Protein AF-A0A9D9AJU8-F1 (afdb_monomer_lite)

Foldseek 3Di:
DDDDDDDDDDDDDDDDDDDDDDDDDDDPDDDDDDPDDPDDDPDDPVPDDDPPDPDDPPAQDAVAAAWQDWDDDPQWKIKTAGAAQPPDDQVQKDKDWDADDDLEIEIEIHGPDDRPHPHPPVRHDIHIDTCVNSVRDRNRHYDYRHHHDPVSPPPDPVVVVVVVVVD

Secondary structure (DSSP, 8-state):
--PPPPPPP-----PPP-----------S----PPPPPPPP---GGG---TT---PPPPP-TTSPPEEEEEEETTTEEEEEE---SS--GGGEEEEEEEEETTEEEEEEEESS--------TT-EEEEEEHHHHTPPTT-EEEE-SPBPGGGT---TTHHHHHHTT-

pLDDT: mean 75.29, std 18.97, range [37.19, 96.81]

Radius of gyration: 29.48 Å; chains: 1; bounding box: 71×71×49 Å

Structure (mmCIF, N/CA/C/O backbone):
data_AF-A0A9D9AJU8-F1
#
_entry.id   AF-A0A9D9AJU8-F1
#
loop_
_atom_site.group_PDB
_atom_site.id
_atom_site.type_symbol
_atom_site.label_atom_id
_atom_site.label_alt_id
_atom_site.label_comp_id
_atom_site.label_asym_id
_atom_site.label_entity_id
_atom_site.label_seq_id
_atom_site.pdbx_PDB_ins_code
_atom_site.Cartn_x
_atom_site.Cartn_y
_atom_site.Cartn_z
_atom_site.occupancy
_atom_site.B_iso_or_equiv
_atom_site.auth_seq_id
_atom_site.auth_comp_id
_atom_site.auth_asym_id
_atom_site.auth_atom_id
_atom_site.pdbx_PDB_model_num
ATOM 1 N N . MET A 1 1 ? 42.778 -50.300 20.578 1.00 42.72 1 MET A N 1
ATOM 2 C CA . MET A 1 1 ? 41.540 -51.084 20.393 1.00 42.72 1 MET A CA 1
ATOM 3 C C . MET A 1 1 ? 41.176 -51.081 18.917 1.00 42.72 1 MET A C 1
ATOM 5 O O . MET A 1 1 ? 40.887 -50.024 18.380 1.00 42.72 1 MET A O 1
ATOM 9 N N . THR A 1 2 ? 41.267 -52.228 18.251 1.00 41.34 2 THR A N 1
ATOM 10 C CA . THR A 1 2 ? 40.978 -52.407 16.822 1.00 41.34 2 THR A CA 1
ATOM 11 C C . THR A 1 2 ? 39.732 -53.281 16.682 1.00 41.34 2 THR A C 1
ATOM 13 O O . THR A 1 2 ? 39.752 -54.451 17.059 1.00 41.34 2 THR A O 1
ATOM 16 N N . TRP A 1 3 ? 38.634 -52.722 16.171 1.00 40.91 3 TRP A N 1
ATOM 17 C CA . TRP A 1 3 ? 37.425 -53.484 15.847 1.00 40.91 3 TRP A CA 1
ATOM 18 C C . TRP A 1 3 ? 37.406 -53.832 14.361 1.00 40.91 3 TRP A C 1
ATOM 20 O O . TRP A 1 3 ? 37.460 -52.962 13.496 1.00 40.91 3 TRP A O 1
ATOM 30 N N . ARG A 1 4 ? 37.364 -55.138 14.085 1.00 39.81 4 ARG A N 1
ATOM 31 C CA . ARG A 1 4 ? 37.110 -55.714 12.765 1.00 39.81 4 ARG A CA 1
ATOM 32 C C . ARG A 1 4 ? 35.600 -55.778 12.559 1.00 39.81 4 ARG A C 1
ATOM 34 O O . ARG A 1 4 ? 34.912 -56.411 13.352 1.00 39.81 4 ARG A O 1
ATOM 41 N N . VAL A 1 5 ? 35.112 -55.162 11.488 1.00 51.50 5 VAL A N 1
ATOM 42 C CA . VAL A 1 5 ? 33.728 -55.294 11.022 1.00 51.50 5 VAL A CA 1
ATOM 43 C C . VAL A 1 5 ? 33.729 -56.288 9.859 1.00 51.50 5 VAL A C 1
ATOM 45 O O . VAL A 1 5 ? 34.459 -56.106 8.886 1.00 51.50 5 VAL A O 1
ATOM 48 N N . LEU A 1 6 ? 32.974 -57.377 10.003 1.00 47.22 6 LEU A N 1
ATOM 49 C CA . LEU A 1 6 ? 32.724 -58.383 8.964 1.00 47.22 6 LEU A CA 1
ATOM 50 C C . LEU A 1 6 ? 31.587 -57.908 8.037 1.00 47.22 6 LEU A C 1
ATOM 52 O O . LEU A 1 6 ? 30.624 -57.326 8.538 1.00 47.22 6 LEU A O 1
ATOM 56 N N . PRO A 1 7 ? 31.652 -58.168 6.717 1.00 45.62 7 PRO A N 1
ATOM 57 C CA . PRO A 1 7 ? 30.596 -57.799 5.782 1.00 45.62 7 PRO A CA 1
ATOM 58 C C . PRO A 1 7 ? 29.505 -58.879 5.735 1.00 45.62 7 PRO A C 1
ATOM 60 O O . PRO A 1 7 ? 29.799 -60.063 5.573 1.00 45.62 7 PRO A O 1
ATOM 63 N N . VAL A 1 8 ? 28.239 -58.469 5.839 1.00 48.88 8 VAL A N 1
ATOM 64 C CA . VAL A 1 8 ? 27.083 -59.329 5.550 1.00 48.88 8 VAL A CA 1
ATOM 65 C C . VAL A 1 8 ? 26.622 -59.044 4.124 1.00 48.88 8 VAL A C 1
ATOM 67 O O . VAL A 1 8 ? 26.295 -57.913 3.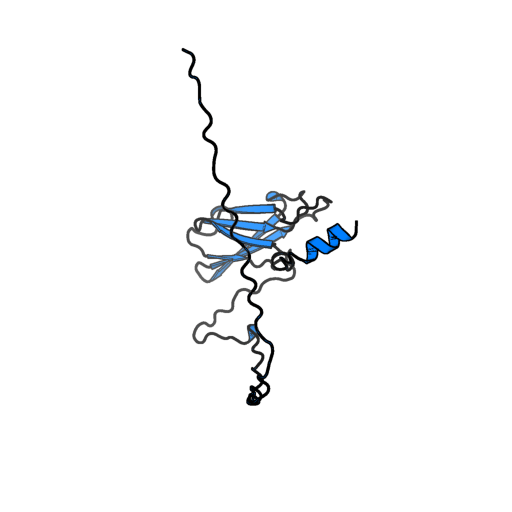776 1.00 48.88 8 VAL A O 1
ATOM 70 N N . ALA A 1 9 ? 26.653 -60.091 3.304 1.00 44.00 9 ALA A N 1
ATOM 71 C CA . ALA A 1 9 ? 26.157 -60.135 1.938 1.00 44.00 9 ALA A CA 1
ATOM 72 C C . ALA A 1 9 ? 24.719 -60.685 1.891 1.00 44.00 9 ALA A C 1
ATOM 74 O O . ALA A 1 9 ? 24.335 -61.490 2.738 1.00 44.00 9 ALA A O 1
ATOM 75 N N . GLY A 1 10 ? 23.980 -60.319 0.838 1.00 37.19 10 GLY A N 1
ATOM 76 C CA . GLY A 1 10 ? 22.654 -60.851 0.484 1.00 37.19 10 GLY A CA 1
ATOM 77 C C . GLY A 1 10 ? 21.531 -59.879 0.861 1.00 37.19 10 GLY A C 1
ATOM 78 O O . GLY A 1 10 ? 21.535 -59.333 1.951 1.00 37.19 10 GLY A O 1
ATOM 79 N N . LEU A 1 11 ? 20.540 -59.576 0.025 1.00 46.44 11 LEU A N 1
ATOM 80 C CA . LEU A 1 11 ? 19.900 -60.395 -0.999 1.00 46.44 11 LEU A CA 1
ATOM 81 C C . LEU A 1 11 ? 19.173 -59.448 -1.980 1.00 46.44 11 LEU A C 1
ATOM 83 O O . LEU A 1 11 ? 18.452 -58.552 -1.547 1.00 46.44 11 LEU A O 1
ATOM 87 N N . VAL A 1 12 ? 19.358 -59.631 -3.289 1.00 44.78 12 VAL A N 1
ATOM 88 C CA . VAL A 1 12 ? 18.641 -58.882 -4.336 1.00 44.78 12 VAL A CA 1
ATOM 89 C C . VAL A 1 12 ? 17.307 -59.582 -4.595 1.00 44.78 12 VAL A C 1
ATOM 91 O O . VAL A 1 12 ? 17.298 -60.724 -5.049 1.00 44.78 12 VAL A O 1
ATOM 94 N N . LEU A 1 13 ? 16.186 -58.916 -4.307 1.00 48.41 13 LEU A N 1
ATOM 95 C CA . LEU A 1 13 ? 14.850 -59.378 -4.692 1.00 48.41 13 LEU A CA 1
ATOM 96 C C . LEU A 1 13 ? 14.481 -58.745 -6.041 1.00 48.41 13 LEU A C 1
ATOM 98 O O . LEU A 1 13 ? 14.139 -57.567 -6.114 1.00 48.41 13 LEU A O 1
ATOM 102 N N . ALA A 1 14 ? 14.576 -59.526 -7.115 1.00 47.28 14 ALA A N 1
ATOM 103 C CA . ALA A 1 14 ? 14.031 -59.168 -8.418 1.00 47.28 14 ALA A CA 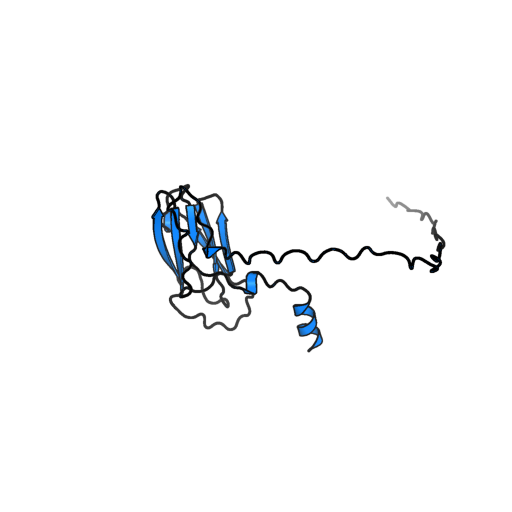1
ATOM 104 C C . ALA A 1 14 ? 12.564 -59.621 -8.477 1.00 47.28 14 ALA A C 1
ATOM 106 O O . ALA A 1 14 ? 12.289 -60.816 -8.568 1.00 47.28 14 ALA A O 1
ATOM 107 N N . CYS A 1 15 ? 11.618 -58.682 -8.412 1.00 43.78 15 CYS A N 1
ATOM 108 C CA . CYS A 1 15 ? 10.214 -58.978 -8.692 1.00 43.78 15 CYS A CA 1
ATOM 109 C C . CYS A 1 15 ? 9.976 -58.914 -10.203 1.00 43.78 15 CYS A C 1
ATOM 111 O O . CYS A 1 15 ? 10.151 -57.873 -10.835 1.00 43.78 15 CYS A O 1
ATOM 113 N N . ALA A 1 16 ? 9.608 -60.063 -10.766 1.00 54.25 16 ALA A N 1
ATOM 114 C CA . ALA A 1 16 ? 9.260 -60.239 -12.163 1.00 54.25 16 ALA A CA 1
ATOM 115 C C . ALA A 1 16 ? 8.008 -59.431 -12.542 1.00 54.25 16 ALA A C 1
ATOM 117 O O . ALA A 1 16 ? 7.022 -59.383 -11.805 1.00 54.25 16 ALA A O 1
ATOM 118 N N . ALA A 1 17 ? 8.074 -58.817 -13.722 1.00 38.44 17 ALA A N 1
ATOM 119 C CA . ALA A 1 17 ? 6.990 -58.108 -14.377 1.00 38.44 17 ALA A CA 1
ATOM 120 C C . ALA A 1 17 ? 5.762 -59.013 -14.572 1.00 38.44 17 ALA A C 1
ATOM 122 O O . ALA A 1 17 ? 5.855 -60.073 -15.186 1.00 38.44 17 ALA A O 1
ATOM 123 N N . CYS A 1 18 ? 4.600 -58.566 -14.096 1.00 45.75 18 CYS A N 1
ATOM 124 C CA . CYS A 1 18 ? 3.310 -59.088 -14.535 1.00 45.75 18 CYS A CA 1
ATOM 125 C C . CYS A 1 18 ? 2.784 -58.150 -15.623 1.00 45.75 18 CYS A C 1
ATOM 127 O O . CYS A 1 18 ? 2.218 -57.101 -15.325 1.00 45.75 18 CYS A O 1
ATOM 129 N N . SER A 1 19 ? 3.018 -58.503 -16.887 1.00 38.12 19 SER A N 1
ATOM 130 C CA . SER A 1 19 ? 2.293 -57.919 -18.013 1.00 38.12 19 SER A CA 1
ATOM 131 C C . SER A 1 19 ? 0.931 -58.606 -18.109 1.00 38.12 19 SER A C 1
ATOM 133 O O . SER A 1 19 ? 0.839 -59.726 -18.610 1.00 38.12 19 SER A O 1
ATOM 135 N N . SER A 1 20 ? -0.125 -57.961 -17.627 1.00 49.03 20 SER A N 1
ATOM 136 C CA . SER A 1 20 ? -1.487 -58.277 -18.057 1.00 49.03 20 SER A CA 1
ATOM 137 C C . SER A 1 20 ? -1.950 -57.179 -19.008 1.00 49.03 20 SER A C 1
ATOM 139 O O . SER A 1 20 ? -2.177 -56.034 -18.627 1.00 49.03 20 SER A O 1
ATOM 141 N N . THR A 1 21 ? -2.023 -57.542 -20.283 1.00 53.16 21 THR A N 1
ATOM 142 C CA . THR A 1 21 ? -2.752 -56.815 -21.320 1.00 53.16 21 THR A CA 1
ATOM 143 C C . THR A 1 21 ? -4.234 -56.760 -20.947 1.00 53.16 21 THR A C 1
ATOM 145 O O . THR A 1 21 ? -4.800 -57.809 -20.636 1.00 53.16 21 THR A O 1
ATOM 148 N N . PRO A 1 22 ? -4.897 -55.598 -20.984 1.00 49.75 22 PRO A N 1
ATOM 149 C CA . PRO A 1 22 ? -6.342 -55.560 -21.100 1.00 49.75 22 PRO A CA 1
ATOM 150 C C . PRO A 1 22 ? -6.704 -55.734 -22.577 1.00 49.75 22 PRO A C 1
ATOM 152 O O . PRO A 1 22 ? -6.316 -54.921 -23.412 1.00 49.75 22 PRO A O 1
ATOM 155 N N . ASP A 1 23 ? -7.411 -56.818 -22.879 1.00 46.09 23 ASP A N 1
ATOM 156 C CA . ASP A 1 23 ? -8.105 -57.039 -24.143 1.00 46.09 23 ASP A CA 1
ATOM 157 C C . ASP A 1 23 ? -9.030 -55.852 -24.473 1.00 46.09 23 ASP A C 1
ATOM 159 O O . ASP A 1 23 ? -10.016 -55.591 -23.780 1.00 46.09 23 ASP A O 1
ATOM 163 N N . ASP A 1 24 ? -8.706 -55.144 -25.555 1.00 44.22 24 ASP A N 1
ATOM 164 C CA . ASP A 1 24 ? -9.608 -54.245 -26.271 1.00 44.22 24 ASP A CA 1
ATOM 165 C C . ASP A 1 24 ? -10.573 -55.089 -27.115 1.00 44.22 24 ASP A C 1
ATOM 167 O O . ASP A 1 24 ? -10.238 -55.522 -28.218 1.00 44.22 24 ASP A O 1
ATOM 171 N N . ALA A 1 25 ? -11.788 -55.319 -26.618 1.00 43.62 25 ALA A N 1
ATOM 172 C CA . ALA A 1 25 ? -12.906 -55.723 -27.464 1.00 43.62 25 ALA A CA 1
ATOM 173 C C . ALA A 1 25 ? -14.254 -55.331 -26.843 1.00 43.62 25 ALA A C 1
ATOM 175 O O . ALA A 1 25 ? -14.620 -55.765 -25.756 1.00 43.62 25 ALA A O 1
ATOM 176 N N . GLU A 1 26 ? -14.993 -54.527 -27.608 1.00 47.75 26 GLU A N 1
ATOM 177 C CA . GLU A 1 26 ? -16.434 -54.277 -27.507 1.00 47.75 26 GLU A CA 1
ATOM 178 C C . GLU A 1 26 ? -16.970 -53.585 -26.244 1.00 47.75 26 GLU A C 1
ATOM 180 O O . GLU A 1 26 ? -17.548 -54.184 -25.339 1.00 47.75 26 GLU A O 1
ATOM 185 N N . ARG A 1 27 ? -16.975 -52.246 -26.284 1.00 44.91 27 ARG A N 1
ATOM 186 C CA . ARG A 1 27 ? -18.028 -51.464 -25.618 1.00 44.91 27 ARG A CA 1
ATOM 187 C C . ARG A 1 27 ? -18.510 -50.298 -26.479 1.00 44.91 27 ARG A C 1
ATOM 189 O O . ARG A 1 27 ? -18.561 -49.155 -26.040 1.00 44.91 27 ARG A O 1
ATOM 196 N N . SER A 1 28 ? -18.896 -50.593 -27.719 1.00 53.00 28 SER A N 1
ATOM 197 C CA . SER A 1 28 ? -19.754 -49.699 -28.502 1.00 53.00 28 SER A CA 1
ATOM 198 C C . SER A 1 28 ? -21.205 -50.045 -28.230 1.00 53.00 28 SER A C 1
ATOM 200 O O . SER A 1 28 ? -21.800 -50.822 -28.966 1.00 53.00 28 SER A O 1
ATOM 202 N N . SER A 1 29 ? -21.786 -49.442 -27.195 1.00 53.97 29 SER A N 1
ATOM 203 C CA . SER A 1 29 ? -23.238 -49.317 -27.108 1.00 53.97 29 SER A CA 1
ATOM 204 C C . SER A 1 29 ? -23.642 -48.332 -26.004 1.00 53.97 29 SER A C 1
ATOM 206 O O . SER A 1 29 ? -23.425 -48.593 -24.822 1.00 53.97 29 SER A O 1
ATOM 208 N N . PHE A 1 30 ? -24.285 -47.241 -26.435 1.00 55.34 30 PHE A N 1
ATOM 209 C CA . PHE A 1 30 ? -25.120 -46.315 -25.658 1.00 55.34 30 PHE A CA 1
ATOM 210 C C . PHE A 1 30 ? -24.405 -45.316 -24.730 1.00 55.34 30 PHE A C 1
ATOM 212 O O . PHE A 1 30 ? -24.316 -45.512 -23.521 1.00 55.34 30 PHE A O 1
ATOM 219 N N . LEU A 1 31 ? -24.013 -44.160 -25.281 1.00 61.50 31 LEU A N 1
ATOM 220 C CA . LEU A 1 31 ? -23.995 -42.923 -24.495 1.00 61.50 31 LEU A CA 1
ATOM 221 C C . LEU A 1 31 ? -25.365 -42.245 -24.654 1.00 61.50 31 LEU A C 1
ATOM 223 O O . LEU A 1 31 ? -25.731 -41.921 -25.787 1.00 61.50 31 LEU A O 1
ATOM 227 N N . PRO A 1 32 ? -26.144 -42.033 -23.579 1.00 58.38 32 PRO A N 1
ATOM 228 C CA . PRO A 1 32 ? -27.300 -41.155 -23.658 1.00 58.38 32 PRO A CA 1
ATOM 229 C C . PRO A 1 32 ? -26.807 -39.739 -23.976 1.00 58.38 32 PRO A C 1
ATOM 231 O O . PRO A 1 32 ? -25.918 -39.213 -23.306 1.00 58.38 32 PRO A O 1
ATOM 234 N N . THR A 1 33 ? -27.359 -39.132 -25.024 1.00 64.88 33 THR A N 1
ATOM 235 C CA . THR A 1 33 ? -27.113 -37.729 -25.364 1.00 64.88 33 THR A CA 1
ATOM 236 C C . THR A 1 33 ? -27.565 -36.872 -24.183 1.00 64.88 33 THR A C 1
ATOM 238 O O . THR A 1 33 ? -28.753 -36.830 -23.867 1.00 64.88 33 THR A O 1
ATOM 241 N N . LEU A 1 34 ? -26.620 -36.239 -23.486 1.00 65.00 34 LEU A N 1
ATOM 242 C CA . LEU A 1 34 ? -26.950 -35.311 -22.407 1.00 65.00 34 LEU A CA 1
ATOM 243 C C . LEU A 1 34 ? -27.742 -34.128 -22.992 1.00 65.00 34 LEU A C 1
ATOM 245 O O . LEU A 1 34 ? -27.370 -33.626 -24.057 1.00 65.00 34 LEU A O 1
ATOM 249 N N . PRO A 1 35 ? -28.823 -33.674 -22.333 1.00 71.75 35 PRO A N 1
ATOM 250 C CA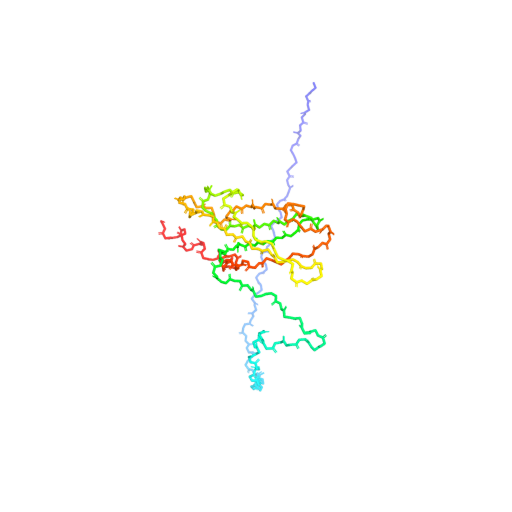 . PRO A 1 35 ? -29.529 -32.473 -22.756 1.00 71.75 35 PRO A CA 1
ATOM 251 C C . PRO A 1 35 ? -28.596 -31.261 -22.668 1.00 71.75 35 PRO A C 1
ATOM 253 O O . PRO A 1 35 ? -27.779 -31.151 -21.752 1.00 71.75 35 PRO A O 1
ATOM 256 N N . SER A 1 36 ? -28.726 -30.343 -23.624 1.00 70.50 36 SER A N 1
ATOM 257 C CA . SER A 1 36 ? -28.022 -29.062 -23.617 1.00 70.50 36 SER A CA 1
ATOM 258 C C . SER A 1 36 ? -28.330 -28.305 -22.326 1.00 70.50 36 SER A C 1
ATOM 260 O O . SER A 1 36 ? -29.492 -27.991 -22.057 1.00 70.50 36 SER A O 1
ATOM 262 N N . LEU A 1 37 ? -27.297 -28.026 -21.528 1.00 74.38 37 LEU A N 1
ATOM 263 C CA . LEU A 1 37 ? -27.433 -27.208 -20.326 1.00 74.38 37 LEU A CA 1
ATOM 264 C C . LEU A 1 37 ? -27.817 -25.771 -20.718 1.00 74.38 37 LEU A C 1
ATOM 266 O O . LEU A 1 37 ? -27.303 -25.258 -21.716 1.00 74.38 37 LEU A O 1
ATOM 270 N N . PRO A 1 38 ? -28.706 -25.111 -19.955 1.00 72.06 38 PRO A N 1
ATOM 271 C CA . PRO A 1 38 ? -29.009 -23.704 -20.167 1.00 72.06 38 PRO A CA 1
ATOM 272 C C . PRO A 1 38 ? -27.751 -22.857 -19.944 1.00 72.06 38 PRO A C 1
ATOM 274 O O . PRO A 1 38 ? -26.988 -23.095 -19.006 1.00 72.06 38 PRO A O 1
ATOM 277 N N . SER A 1 39 ? -27.544 -21.861 -20.806 1.00 75.75 39 SER A N 1
ATOM 278 C CA . SER A 1 39 ? -26.463 -20.886 -20.668 1.00 75.75 39 SER A CA 1
ATOM 279 C C . SER A 1 39 ? -26.561 -20.203 -19.306 1.00 75.75 39 SER A C 1
ATOM 281 O O . SER A 1 39 ? -27.590 -19.603 -18.991 1.00 75.75 39 SER A O 1
ATOM 283 N N . MET A 1 40 ? -25.510 -20.298 -18.490 1.00 67.44 40 MET A N 1
ATOM 284 C CA . MET A 1 40 ? -25.486 -19.579 -17.219 1.00 67.44 40 MET A CA 1
ATOM 285 C C . MET A 1 40 ? -25.439 -18.068 -17.475 1.00 67.44 40 MET A C 1
ATOM 287 O O . MET A 1 40 ? -24.724 -17.627 -18.381 1.00 67.44 40 MET A O 1
ATOM 291 N N . PRO A 1 41 ? -26.183 -17.263 -16.698 1.00 71.25 41 PRO A N 1
ATOM 292 C CA . PRO A 1 41 ? -26.074 -15.816 -16.775 1.00 71.25 41 PRO A CA 1
ATOM 293 C C . PRO A 1 41 ? -24.655 -15.390 -16.384 1.00 71.25 41 PRO A C 1
ATOM 295 O O . PRO A 1 41 ? -24.138 -15.788 -15.341 1.00 71.25 41 PRO A O 1
ATOM 298 N N . SER A 1 42 ? -24.031 -14.571 -17.229 1.00 71.56 42 SER A N 1
ATOM 299 C CA . SER A 1 42 ? -22.771 -13.899 -16.915 1.00 71.56 42 SER A CA 1
ATOM 300 C C . SER A 1 42 ? -23.056 -12.805 -15.888 1.00 71.56 42 SER A C 1
ATOM 302 O O . SER A 1 42 ? -23.452 -11.704 -16.259 1.00 71.56 42 SER A O 1
ATOM 304 N N . MET A 1 43 ? -22.915 -13.117 -14.602 1.00 67.62 43 MET A N 1
ATOM 305 C CA . MET A 1 43 ? -23.018 -12.119 -13.536 1.00 67.62 43 MET A CA 1
ATOM 306 C C . MET A 1 43 ? -21.683 -11.381 -13.403 1.00 67.62 43 MET A C 1
ATOM 308 O O . MET A 1 43 ? -20.645 -12.020 -13.226 1.00 67.62 43 MET A O 1
ATOM 312 N N . SER A 1 44 ? -21.706 -10.048 -13.488 1.00 68.25 44 SER A N 1
ATOM 313 C CA . SER A 1 44 ? -20.557 -9.225 -13.112 1.00 68.25 44 SER A CA 1
ATOM 314 C C . SER A 1 44 ? -20.549 -9.040 -11.598 1.00 68.25 44 SER A C 1
ATOM 316 O O . SER A 1 44 ? -21.585 -8.777 -10.990 1.00 68.25 44 SER A O 1
ATOM 318 N N . ILE A 1 45 ? -19.374 -9.137 -10.977 1.00 69.12 45 ILE A N 1
ATOM 319 C CA . ILE A 1 45 ? -19.200 -8.878 -9.537 1.00 69.12 45 ILE A CA 1
ATOM 320 C C . ILE A 1 45 ? -19.609 -7.441 -9.177 1.00 69.12 45 ILE A C 1
ATOM 322 O O . ILE A 1 45 ? -20.053 -7.192 -8.060 1.00 69.12 45 ILE A O 1
ATOM 326 N N . SER A 1 46 ? -19.543 -6.514 -10.136 1.00 66.69 46 SER A N 1
ATOM 327 C CA . SER A 1 46 ? -19.996 -5.131 -9.966 1.00 66.69 46 SER A CA 1
ATOM 328 C C . SER A 1 46 ? -21.503 -4.995 -9.702 1.00 66.69 46 SER A C 1
ATOM 330 O O . SER A 1 46 ? -21.914 -3.974 -9.161 1.00 66.69 46 SER A O 1
ATOM 332 N N . ASP A 1 47 ? -22.315 -6.003 -10.042 1.00 64.69 47 ASP A N 1
ATOM 333 C CA . ASP A 1 47 ? -23.777 -5.982 -9.869 1.00 64.69 47 ASP A CA 1
ATOM 334 C C . ASP A 1 47 ? -24.237 -6.582 -8.524 1.00 64.69 47 ASP A C 1
ATOM 336 O O . ASP A 1 47 ? -25.433 -6.608 -8.215 1.00 64.69 47 ASP A O 1
ATOM 340 N N . ILE A 1 48 ? -23.308 -7.084 -7.701 1.00 70.31 48 ILE A N 1
ATOM 341 C CA . ILE A 1 48 ? -23.624 -7.691 -6.404 1.00 70.31 48 ILE A CA 1
ATOM 342 C C . ILE A 1 48 ? -23.798 -6.585 -5.357 1.00 70.31 48 ILE A C 1
ATOM 344 O O . ILE A 1 48 ? -22.835 -6.089 -4.779 1.00 70.31 48 ILE A O 1
ATOM 348 N N . SER A 1 49 ? -25.051 -6.226 -5.076 1.00 63.56 49 SER A N 1
ATOM 349 C CA . SER A 1 49 ? -25.416 -5.366 -3.945 1.00 63.56 49 SER A CA 1
ATOM 350 C C . SER A 1 49 ? -25.834 -6.224 -2.751 1.00 63.56 49 SER A C 1
ATOM 352 O O . SER A 1 49 ? -26.796 -6.985 -2.843 1.00 63.56 49 SER A O 1
ATOM 354 N N . ILE A 1 50 ? -25.160 -6.080 -1.608 1.00 65.31 50 ILE A N 1
ATOM 355 C CA . ILE A 1 50 ? -25.568 -6.733 -0.356 1.00 65.31 50 ILE A CA 1
ATOM 356 C C . ILE A 1 50 ? -26.677 -5.880 0.294 1.00 65.31 50 ILE A C 1
ATOM 358 O O . ILE A 1 50 ? -26.424 -4.736 0.684 1.00 65.31 50 ILE A O 1
ATOM 362 N N . PRO A 1 51 ? -27.926 -6.375 0.399 1.00 55.28 51 PRO A N 1
ATOM 363 C CA . PRO A 1 51 ? -29.020 -5.601 0.976 1.00 55.28 51 PRO A CA 1
ATOM 364 C C . PRO A 1 51 ? -28.776 -5.334 2.468 1.00 55.28 51 PRO A C 1
ATOM 366 O O . PRO A 1 51 ? -28.422 -6.235 3.222 1.00 55.28 51 PRO A O 1
ATOM 369 N N . GLY A 1 52 ? -28.991 -4.088 2.901 1.00 62.06 52 GLY A N 1
ATOM 370 C CA . GLY A 1 52 ? -28.818 -3.660 4.297 1.00 62.06 52 GLY A CA 1
ATOM 371 C C . GLY A 1 52 ? -27.450 -3.053 4.618 1.00 62.06 52 GLY A C 1
ATOM 372 O O . GLY A 1 52 ? -27.298 -2.418 5.659 1.00 62.06 52 GLY A O 1
ATOM 373 N N . THR A 1 53 ? -26.483 -3.154 3.707 1.00 68.50 53 THR A N 1
ATOM 374 C CA . THR A 1 53 ? -25.195 -2.467 3.803 1.00 68.50 53 THR A CA 1
ATOM 375 C C . THR A 1 53 ? -25.094 -1.486 2.640 1.00 68.50 53 THR A C 1
ATOM 377 O O . THR A 1 53 ? -24.628 -1.851 1.568 1.00 68.50 53 THR A O 1
ATOM 380 N N . ASN A 1 54 ? -25.493 -0.221 2.814 1.00 63.34 54 ASN A N 1
ATOM 381 C CA . ASN A 1 54 ? -25.171 0.852 1.848 1.00 63.34 54 ASN A CA 1
ATOM 382 C C . ASN A 1 54 ? -23.657 1.188 1.863 1.00 63.34 54 ASN A C 1
ATOM 384 O O . ASN A 1 54 ? -23.264 2.348 1.788 1.00 63.34 54 ASN A O 1
ATOM 388 N N . ARG A 1 55 ? -22.805 0.178 2.058 1.00 66.81 55 ARG A N 1
ATOM 389 C CA . ARG A 1 55 ? -21.353 0.275 2.136 1.00 66.81 55 ARG A CA 1
ATOM 390 C C . ARG A 1 55 ? -20.809 -0.207 0.802 1.00 66.81 55 ARG A C 1
ATOM 392 O O . ARG A 1 55 ? -20.921 -1.387 0.482 1.00 66.81 55 ARG A O 1
ATOM 399 N N . GLN A 1 56 ? -20.250 0.717 0.034 1.00 74.12 56 GLN A N 1
ATOM 400 C CA . GLN A 1 56 ? -19.482 0.380 -1.155 1.00 74.12 56 GLN A CA 1
ATOM 401 C C . GLN A 1 56 ? -18.060 0.016 -0.717 1.00 74.12 56 GLN A C 1
ATOM 403 O O . GLN A 1 56 ? -17.559 0.591 0.240 1.00 74.12 56 GLN A O 1
ATOM 408 N N . ALA A 1 57 ? -17.391 -0.928 -1.375 1.00 76.81 57 ALA A N 1
ATOM 409 C CA . ALA A 1 57 ? -15.957 -1.085 -1.145 1.00 76.81 57 ALA A CA 1
ATOM 410 C C . ALA A 1 57 ? -15.223 0.179 -1.639 1.00 76.81 57 ALA A C 1
ATOM 412 O O . ALA A 1 57 ? -15.621 0.724 -2.678 1.00 76.81 57 ALA A O 1
ATOM 413 N N . PRO A 1 58 ? -14.168 0.649 -0.948 1.00 85.81 58 PRO A N 1
ATOM 414 C CA . PRO A 1 58 ? -13.274 1.651 -1.513 1.00 85.81 58 PRO A CA 1
ATOM 415 C C . PRO A 1 58 ? -12.810 1.209 -2.901 1.00 85.81 58 PRO A C 1
ATOM 417 O O . PRO A 1 58 ? -12.431 0.053 -3.099 1.00 85.81 58 PRO A O 1
ATOM 420 N N . ALA A 1 59 ? -12.887 2.112 -3.874 1.00 87.62 59 ALA A N 1
ATOM 421 C CA . ALA A 1 59 ? -12.433 1.812 -5.221 1.00 87.62 59 ALA A CA 1
ATOM 422 C C . ALA A 1 59 ? -10.901 1.805 -5.256 1.00 87.62 59 ALA A C 1
ATOM 424 O O . ALA A 1 59 ? -10.265 2.718 -4.732 1.00 87.62 59 ALA A O 1
ATOM 425 N N . VAL A 1 60 ? -10.328 0.785 -5.895 1.00 90.88 60 VAL A N 1
ATOM 426 C CA . VAL A 1 60 ? -8.908 0.765 -6.271 1.00 90.88 60 VAL A CA 1
ATOM 427 C C . VAL A 1 60 ? -8.653 1.917 -7.241 1.00 90.88 60 VAL A C 1
ATOM 429 O O . VAL A 1 60 ? -9.453 2.133 -8.155 1.00 90.88 60 VAL A O 1
ATOM 432 N N . ASP A 1 61 ? -7.550 2.639 -7.056 1.00 89.31 61 ASP A N 1
ATOM 433 C CA . ASP A 1 61 ? -7.173 3.742 -7.939 1.00 89.31 61 ASP A CA 1
ATOM 434 C C . ASP A 1 61 ? -6.186 3.246 -9.013 1.00 89.31 61 ASP A C 1
ATOM 436 O O . ASP A 1 61 ? -5.028 2.964 -8.699 1.00 89.31 61 ASP A O 1
ATOM 440 N N . PRO A 1 62 ? -6.604 3.134 -10.290 1.00 87.44 62 PRO A N 1
ATOM 441 C CA . PRO A 1 62 ? -5.745 2.640 -11.363 1.00 87.44 62 PRO A CA 1
ATOM 442 C C . PRO A 1 62 ? -4.619 3.613 -11.750 1.00 87.44 62 PRO A C 1
ATOM 444 O O . PRO A 1 62 ? -3.759 3.238 -12.543 1.00 87.44 62 PRO A O 1
ATOM 447 N N . ALA A 1 63 ? -4.628 4.855 -11.251 1.00 88.38 63 ALA A N 1
ATOM 448 C CA . ALA A 1 63 ? -3.544 5.809 -11.472 1.00 88.38 63 ALA A CA 1
ATOM 449 C C . ALA A 1 63 ? -2.345 5.571 -10.539 1.00 88.38 63 ALA A C 1
ATOM 451 O O . ALA A 1 63 ? -1.255 6.080 -10.809 1.00 88.38 63 ALA A O 1
ATOM 452 N N . LEU A 1 64 ? -2.534 4.812 -9.454 1.00 91.06 64 LEU A N 1
ATOM 453 C CA . LEU A 1 64 ? -1.464 4.454 -8.530 1.00 91.06 64 LEU A CA 1
ATOM 454 C C . LEU A 1 64 ? -0.552 3.371 -9.110 1.00 91.06 64 LEU A C 1
ATOM 456 O O . LEU A 1 64 ? -0.949 2.560 -9.948 1.00 91.06 64 LEU A O 1
ATOM 460 N N . GLU A 1 65 ? 0.678 3.322 -8.603 1.00 88.94 65 GLU A N 1
ATOM 461 C CA . GLU A 1 65 ? 1.611 2.254 -8.948 1.00 88.94 65 GLU A CA 1
ATOM 462 C C . GLU A 1 65 ? 1.092 0.899 -8.452 1.00 88.94 65 GLU A C 1
ATOM 464 O O . GLU A 1 65 ? 0.620 0.769 -7.317 1.00 88.94 65 GLU A O 1
ATOM 469 N N . SER A 1 66 ? 1.194 -0.122 -9.305 1.00 91.81 66 SER A N 1
ATOM 470 C CA . SER A 1 66 ? 0.780 -1.477 -8.960 1.00 91.81 66 SER A CA 1
ATOM 471 C C . SER A 1 66 ? 1.703 -2.105 -7.920 1.00 91.81 66 SER A C 1
ATOM 473 O O . SER A 1 66 ? 2.929 -2.067 -8.055 1.00 91.81 66 SER A O 1
ATOM 475 N N . VAL A 1 67 ? 1.114 -2.769 -6.935 1.00 92.88 67 VAL A N 1
ATOM 476 C CA . VAL A 1 67 ? 1.819 -3.560 -5.925 1.00 92.88 67 VAL A CA 1
ATOM 477 C C . VAL A 1 67 ? 1.652 -5.044 -6.225 1.00 92.88 67 VAL A C 1
ATOM 479 O O . VAL A 1 67 ? 0.642 -5.471 -6.767 1.00 92.88 67 VAL A O 1
ATOM 482 N N . ILE A 1 68 ? 2.631 -5.865 -5.866 1.00 91.62 68 ILE A N 1
ATOM 483 C CA . ILE A 1 68 ? 2.571 -7.312 -6.115 1.00 91.62 68 ILE A CA 1
ATOM 484 C C . ILE A 1 68 ? 1.557 -7.951 -5.160 1.00 91.62 68 ILE A C 1
ATOM 486 O O . ILE A 1 68 ? 0.697 -8.723 -5.572 1.00 91.62 68 ILE A O 1
ATOM 490 N N . TYR A 1 69 ? 1.658 -7.621 -3.873 1.00 92.00 69 TYR A N 1
ATOM 491 C CA . TYR A 1 69 ? 0.696 -8.005 -2.843 1.00 92.00 69 TYR A CA 1
ATOM 492 C C . TYR A 1 69 ? 0.899 -7.161 -1.583 1.00 92.00 69 TYR A C 1
ATOM 494 O O . TYR A 1 69 ? 1.896 -6.451 -1.441 1.00 92.00 69 TYR A O 1
ATOM 502 N N . TRP A 1 70 ? -0.017 -7.284 -0.629 1.00 94.44 70 TRP A N 1
ATOM 503 C CA . TRP A 1 70 ? 0.118 -6.705 0.703 1.00 94.44 70 TRP A CA 1
ATOM 504 C C . TRP A 1 70 ? -0.418 -7.671 1.762 1.00 94.44 70 TRP A C 1
ATOM 506 O O . TRP A 1 70 ? -1.166 -8.600 1.457 1.00 94.44 70 TRP A O 1
ATOM 516 N N . ARG A 1 71 ? 0.008 -7.487 3.011 1.00 94.88 71 ARG A N 1
ATOM 517 C CA . ARG A 1 71 ? -0.497 -8.224 4.174 1.00 94.88 71 ARG A CA 1
ATOM 518 C C . ARG A 1 71 ? -0.358 -7.386 5.435 1.00 94.88 71 ARG A C 1
ATOM 520 O O . ARG A 1 71 ? 0.514 -6.526 5.496 1.00 94.88 71 ARG A O 1
ATOM 527 N N . VAL A 1 72 ? -1.154 -7.693 6.447 1.00 95.00 72 VAL A N 1
ATOM 528 C CA . VAL A 1 72 ? -0.970 -7.162 7.801 1.00 95.00 72 VAL A CA 1
ATOM 529 C C . VAL A 1 72 ? -0.357 -8.261 8.669 1.00 95.00 72 VAL A C 1
ATOM 531 O O . VAL A 1 72 ? -0.742 -9.427 8.558 1.00 95.00 72 VAL A O 1
ATOM 534 N N . ILE A 1 73 ? 0.646 -7.907 9.467 1.00 93.62 73 ILE A N 1
ATOM 535 C CA . ILE A 1 73 ? 1.281 -8.774 10.464 1.00 93.62 73 ILE A CA 1
ATOM 536 C C . ILE A 1 73 ? 0.842 -8.272 11.839 1.00 93.62 73 ILE A C 1
ATOM 538 O O . ILE A 1 73 ? 0.851 -7.066 12.051 1.00 93.62 73 ILE A O 1
ATOM 542 N N . GLU A 1 74 ? 0.441 -9.196 12.720 1.00 90.00 74 GLU A N 1
ATOM 543 C CA . GLU A 1 74 ? 0.144 -8.934 14.145 1.00 90.00 74 GLU A CA 1
ATOM 544 C C . GLU A 1 74 ? -0.857 -7.790 14.419 1.00 90.00 74 GLU A C 1
ATOM 546 O O . GLU A 1 74 ? -0.922 -7.261 15.523 1.00 90.00 74 GLU A O 1
ATOM 551 N N . ASP A 1 75 ? -1.694 -7.461 13.428 1.00 88.25 75 ASP A N 1
ATOM 552 C CA . ASP A 1 75 ? -2.700 -6.389 13.472 1.00 88.25 75 ASP A CA 1
ATOM 553 C C . ASP A 1 75 ? -2.127 -4.970 13.695 1.00 88.25 75 ASP A C 1
ATOM 555 O O . ASP A 1 75 ? -2.859 -4.056 14.086 1.00 88.25 75 ASP A O 1
ATOM 559 N N . ASP A 1 76 ? -0.830 -4.768 13.430 1.00 93.12 76 ASP A N 1
ATOM 560 C CA . ASP A 1 76 ? -0.136 -3.493 13.652 1.00 93.12 76 ASP A CA 1
ATOM 561 C C . ASP A 1 76 ? 0.923 -3.129 12.595 1.00 93.12 76 ASP A C 1
ATOM 563 O O . ASP A 1 76 ? 1.328 -1.969 12.521 1.00 93.12 76 ASP A O 1
ATOM 567 N N . ILE A 1 77 ? 1.355 -4.063 11.740 1.00 94.69 77 ILE A N 1
ATOM 568 C CA . ILE A 1 77 ? 2.336 -3.783 10.681 1.00 94.69 77 ILE A CA 1
ATOM 569 C C . ILE A 1 77 ? 1.735 -4.088 9.309 1.00 94.69 77 ILE A C 1
ATOM 571 O O . ILE A 1 77 ? 1.512 -5.246 8.944 1.00 94.69 77 ILE A O 1
ATOM 575 N N . LEU A 1 78 ? 1.546 -3.048 8.493 1.00 96.00 78 LEU A N 1
ATOM 576 C CA . LEU A 1 78 ? 1.210 -3.179 7.079 1.00 96.00 78 LEU A CA 1
ATOM 577 C C . LEU A 1 78 ? 2.474 -3.453 6.268 1.00 96.00 78 LEU A C 1
ATOM 579 O O . LEU A 1 78 ? 3.405 -2.656 6.220 1.00 96.00 78 LEU A O 1
ATOM 583 N N . VAL A 1 79 ? 2.476 -4.562 5.550 1.00 96.00 79 VAL A N 1
ATOM 584 C CA . VAL A 1 79 ? 3.555 -4.961 4.659 1.00 96.00 79 VAL A CA 1
ATOM 585 C C . VAL A 1 79 ? 3.064 -4.900 3.222 1.00 96.00 79 VAL A C 1
ATOM 587 O O . VAL A 1 79 ? 2.155 -5.638 2.851 1.00 96.00 79 VAL A O 1
ATOM 590 N N . ILE A 1 80 ? 3.716 -4.090 2.394 1.00 95.19 80 ILE A N 1
ATOM 591 C CA . ILE A 1 80 ? 3.431 -3.953 0.963 1.00 95.19 80 ILE A CA 1
ATOM 592 C C . ILE A 1 80 ? 4.636 -4.456 0.166 1.00 95.19 80 ILE A C 1
ATOM 594 O O . ILE A 1 80 ? 5.767 -4.065 0.439 1.00 95.19 80 ILE A O 1
ATOM 598 N N . HIS A 1 81 ? 4.406 -5.317 -0.825 1.00 93.38 81 HIS A N 1
ATOM 599 C CA . HIS A 1 81 ? 5.414 -5.647 -1.831 1.00 93.38 81 HIS A CA 1
ATOM 600 C C . HIS A 1 81 ? 5.249 -4.743 -3.044 1.00 93.38 81 HIS A C 1
ATOM 602 O O . HIS A 1 81 ? 4.338 -4.933 -3.850 1.00 93.38 81 HIS A O 1
ATOM 608 N N . ALA A 1 82 ? 6.135 -3.760 -3.166 1.00 91.88 82 ALA A N 1
ATOM 609 C CA . ALA A 1 82 ? 6.153 -2.848 -4.297 1.00 91.88 82 ALA A CA 1
ATOM 610 C C . ALA A 1 82 ? 6.930 -3.472 -5.462 1.00 91.88 82 ALA A C 1
ATOM 612 O O . ALA A 1 82 ? 7.968 -4.102 -5.260 1.00 91.88 82 ALA A O 1
ATOM 613 N N . ASN A 1 83 ? 6.434 -3.283 -6.683 1.00 88.50 83 ASN A N 1
ATOM 614 C CA . ASN A 1 83 ? 7.109 -3.718 -7.900 1.00 88.50 83 ASN A CA 1
ATOM 615 C C . ASN A 1 83 ? 8.235 -2.730 -8.244 1.00 88.50 83 ASN A C 1
ATOM 617 O O . ASN A 1 83 ? 7.986 -1.656 -8.786 1.00 88.50 83 ASN A O 1
ATOM 621 N N . THR A 1 84 ? 9.469 -3.065 -7.878 1.00 86.12 84 THR A N 1
ATOM 622 C CA . THR A 1 84 ? 10.640 -2.199 -8.080 1.00 86.12 84 THR A CA 1
ATOM 623 C C . THR A 1 84 ? 11.829 -3.014 -8.577 1.00 86.12 84 THR A C 1
ATOM 625 O O . THR A 1 84 ? 11.922 -4.215 -8.334 1.00 86.12 84 THR A O 1
ATOM 628 N N . GLN A 1 85 ? 12.724 -2.339 -9.290 1.00 83.94 85 GLN A N 1
ATOM 629 C CA . GLN A 1 85 ? 13.964 -2.829 -9.888 1.00 83.94 85 GLN A CA 1
ATOM 630 C C . GLN A 1 85 ? 15.187 -2.540 -8.993 1.00 83.94 85 GLN A C 1
ATOM 632 O O . GLN A 1 85 ? 16.313 -2.480 -9.479 1.00 83.94 85 GLN A O 1
ATOM 637 N N . GLY A 1 86 ? 14.981 -2.354 -7.683 1.00 78.56 86 GLY A N 1
ATOM 638 C CA . GLY A 1 86 ? 16.041 -2.471 -6.672 1.00 78.56 86 GLY A CA 1
ATOM 639 C C . GLY A 1 86 ? 16.678 -1.193 -6.146 1.00 78.56 86 GLY A C 1
ATOM 640 O O . GLY A 1 86 ? 17.403 -1.265 -5.158 1.00 78.56 86 GLY A O 1
ATOM 641 N N . CYS A 1 87 ? 16.398 -0.026 -6.726 1.00 81.81 87 CYS A N 1
ATOM 642 C CA . CYS A 1 87 ? 17.004 1.229 -6.256 1.00 81.81 87 CYS A CA 1
ATOM 643 C C . CYS A 1 87 ? 16.079 2.128 -5.460 1.00 81.81 87 CYS A C 1
ATOM 645 O O . CYS A 1 87 ? 16.502 3.172 -4.975 1.00 81.81 87 CYS A O 1
ATOM 647 N N . THR A 1 88 ? 14.833 1.711 -5.308 1.00 86.94 88 THR A N 1
ATOM 648 C CA . THR A 1 88 ? 13.879 2.378 -4.438 1.00 86.94 88 THR A CA 1
ATOM 649 C C . THR A 1 88 ? 13.868 1.674 -3.097 1.00 86.94 88 THR A C 1
ATOM 651 O O . THR A 1 88 ? 13.951 0.451 -3.011 1.00 86.94 88 THR A O 1
ATOM 654 N N . SER A 1 89 ? 13.715 2.452 -2.050 1.00 88.38 89 SER A N 1
ATOM 655 C CA . SER A 1 89 ? 13.626 2.043 -0.664 1.00 88.38 89 SER A CA 1
ATOM 656 C C . SER A 1 89 ? 12.343 2.604 -0.059 1.00 88.38 89 SER A C 1
ATOM 658 O O . SER A 1 89 ? 11.608 3.344 -0.705 1.00 88.38 89 SER A O 1
ATOM 660 N N . ARG A 1 90 ? 12.066 2.269 1.203 1.00 89.00 90 ARG A N 1
ATOM 661 C CA . ARG A 1 90 ? 10.895 2.776 1.932 1.00 89.00 90 ARG A CA 1
ATOM 662 C C . ARG A 1 90 ? 10.748 4.298 1.869 1.00 89.00 90 ARG A C 1
ATOM 664 O O . ARG A 1 90 ? 9.626 4.767 1.752 1.00 89.00 90 ARG A O 1
ATOM 671 N N . SER A 1 91 ? 11.848 5.039 1.983 1.00 89.62 91 SER A N 1
ATOM 672 C CA . SER A 1 91 ? 11.824 6.505 2.041 1.00 89.62 91 SER A CA 1
ATOM 673 C C . SER A 1 91 ? 11.510 7.175 0.707 1.00 89.62 91 SER A C 1
ATOM 675 O O . SER A 1 91 ? 11.280 8.372 0.702 1.00 89.62 91 SER A O 1
ATOM 677 N N . ASP A 1 92 ? 11.504 6.423 -0.394 1.00 91.00 92 ASP A N 1
ATOM 678 C CA . ASP A 1 92 ? 11.230 6.951 -1.737 1.00 91.00 92 ASP A CA 1
ATOM 679 C C . ASP A 1 92 ? 9.735 6.859 -2.105 1.00 91.00 92 ASP A C 1
ATOM 681 O O . ASP A 1 92 ? 9.342 7.143 -3.241 1.00 91.00 92 ASP A O 1
ATOM 685 N N . PHE A 1 93 ? 8.903 6.408 -1.158 1.00 92.19 93 PHE A N 1
ATOM 686 C CA . PHE A 1 93 ? 7.458 6.305 -1.303 1.00 92.19 93 PHE A CA 1
ATOM 687 C C . PHE A 1 93 ? 6.749 7.264 -0.353 1.00 92.19 93 PHE A C 1
ATOM 689 O O . PHE A 1 93 ? 6.895 7.181 0.867 1.00 92.19 93 PHE A O 1
ATOM 696 N N . ASP A 1 94 ? 5.884 8.086 -0.931 1.00 94.06 94 ASP A N 1
ATOM 697 C CA . ASP A 1 94 ? 4.831 8.782 -0.217 1.00 94.06 94 ASP A CA 1
ATOM 698 C C . ASP A 1 94 ? 3.726 7.800 0.161 1.00 94.06 94 ASP A C 1
ATOM 700 O O . ASP A 1 94 ? 3.294 6.966 -0.645 1.00 94.06 94 ASP A O 1
ATOM 704 N N . VAL A 1 95 ? 3.223 7.938 1.385 1.00 95.31 95 VAL A N 1
ATOM 705 C CA . VAL A 1 95 ? 2.100 7.150 1.889 1.00 95.31 95 VAL A CA 1
ATOM 706 C C . VAL A 1 95 ? 0.944 8.080 2.195 1.00 95.31 95 VAL A C 1
ATOM 708 O O . VAL A 1 95 ? 1.056 8.980 3.027 1.00 95.31 95 VAL A O 1
ATOM 711 N N . SER A 1 96 ? -0.192 7.842 1.549 1.00 95.50 96 SER A N 1
ATOM 712 C CA . SER A 1 96 ? -1.432 8.542 1.848 1.00 95.50 96 SER A CA 1
ATOM 713 C C . SER A 1 96 ? -2.340 7.637 2.663 1.00 95.50 96 SER A C 1
ATOM 715 O O . SER A 1 96 ? -2.650 6.515 2.262 1.00 95.50 96 SER A O 1
ATOM 717 N N . VAL A 1 97 ? -2.771 8.130 3.821 1.00 96.50 97 VAL A N 1
ATOM 718 C CA . VAL A 1 97 ? -3.690 7.426 4.716 1.00 96.50 97 VAL A CA 1
ATOM 719 C C . VAL A 1 97 ? -4.933 8.281 4.892 1.00 96.50 97 VAL A C 1
ATOM 721 O O . VAL A 1 97 ? -4.853 9.490 5.107 1.00 96.50 97 VAL A O 1
ATOM 724 N N . SER A 1 98 ? -6.104 7.667 4.781 1.00 95.06 98 SER A N 1
ATOM 725 C CA . SER A 1 98 ? -7.386 8.337 4.996 1.00 95.06 98 SER A CA 1
ATOM 726 C C . SER A 1 98 ? -8.345 7.419 5.735 1.00 95.06 98 SER A C 1
ATOM 728 O O . SER A 1 98 ? -8.407 6.222 5.465 1.00 95.06 98 SER A O 1
ATOM 730 N N . GLN A 1 99 ? -9.105 7.972 6.677 1.00 94.12 99 GLN A N 1
ATOM 731 C CA . GLN A 1 99 ? -10.151 7.221 7.363 1.00 94.12 99 GLN A CA 1
ATOM 732 C C . GLN A 1 99 ? -11.342 7.049 6.416 1.00 94.12 99 GLN A C 1
ATOM 734 O O . GLN A 1 99 ? -11.907 8.032 5.939 1.00 94.12 99 GLN A O 1
ATOM 739 N N . TYR A 1 100 ? -11.715 5.801 6.143 1.00 90.69 100 TYR A N 1
ATOM 740 C CA . TYR A 1 100 ? -12.827 5.478 5.257 1.00 90.69 100 TYR A CA 1
ATOM 741 C C . TYR A 1 100 ? -14.142 5.378 6.029 1.00 90.69 100 TYR A C 1
ATOM 743 O O . TYR A 1 100 ? -15.127 6.028 5.676 1.00 90.69 100 TYR A O 1
ATOM 751 N N . HIS A 1 101 ? -14.160 4.577 7.097 1.00 89.56 101 HIS A N 1
ATOM 752 C CA . HIS A 1 101 ? -15.345 4.386 7.925 1.00 89.56 101 HIS A CA 1
ATOM 753 C C . HIS A 1 101 ? -14.982 3.766 9.273 1.00 89.56 101 HIS A C 1
ATOM 755 O O . HIS A 1 101 ? -14.415 2.682 9.287 1.00 89.56 101 HIS A O 1
ATOM 761 N N . ASP A 1 102 ? -15.355 4.410 10.381 1.00 91.69 102 ASP A N 1
ATOM 762 C CA . ASP A 1 102 ? -15.089 3.926 11.742 1.00 91.69 102 ASP A CA 1
ATOM 763 C C . ASP A 1 102 ? -13.613 3.518 11.941 1.00 91.69 102 ASP A C 1
ATOM 765 O O . ASP A 1 102 ? -12.728 4.372 11.899 1.00 91.69 102 ASP A O 1
ATOM 769 N N . ASP A 1 103 ? -13.341 2.231 12.142 1.00 92.19 103 ASP A N 1
ATOM 770 C CA . ASP A 1 103 ? -12.021 1.627 12.329 1.00 92.19 103 ASP A CA 1
ATOM 771 C C . ASP A 1 103 ? -11.324 1.237 11.013 1.00 92.19 103 ASP A C 1
ATOM 773 O O . ASP A 1 103 ? -10.235 0.675 11.048 1.00 92.19 103 ASP A O 1
ATOM 777 N N . VAL A 1 104 ? -11.922 1.533 9.855 1.00 93.00 104 VAL A N 1
ATOM 778 C CA . VAL A 1 104 ? -11.398 1.201 8.525 1.00 93.00 104 VAL A CA 1
ATOM 779 C C . VAL A 1 104 ? -10.667 2.391 7.909 1.00 93.00 104 VAL A C 1
ATOM 781 O O . VAL A 1 104 ? -11.238 3.468 7.705 1.00 93.00 104 VAL A O 1
ATOM 784 N N . TYR A 1 105 ? -9.419 2.160 7.521 1.00 95.88 105 TYR A N 1
ATOM 785 C CA . TYR A 1 105 ? -8.508 3.127 6.925 1.00 95.88 105 TYR A CA 1
ATOM 786 C C . TYR A 1 105 ? -8.097 2.667 5.530 1.00 95.88 105 TYR A C 1
ATOM 788 O O . TYR A 1 105 ? -7.769 1.503 5.306 1.00 95.88 105 TYR A O 1
ATOM 796 N N . THR A 1 106 ? -8.101 3.586 4.575 1.00 96.06 106 THR A N 1
ATOM 797 C CA . THR A 1 106 ? -7.549 3.357 3.243 1.00 96.06 106 THR A CA 1
ATOM 798 C C . THR A 1 106 ? -6.121 3.860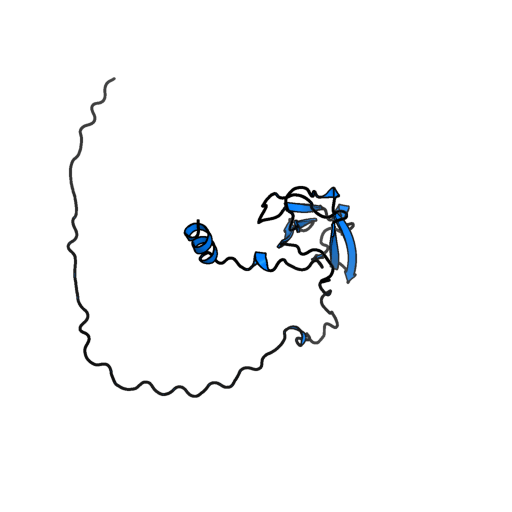 3.186 1.00 96.06 106 THR A C 1
ATOM 800 O O . THR A 1 106 ? -5.850 4.983 3.615 1.00 96.06 106 THR A O 1
ATOM 803 N N . VAL A 1 107 ? -5.235 3.043 2.629 1.00 96.81 107 VAL A N 1
ATOM 804 C CA . VAL A 1 107 ? -3.819 3.357 2.453 1.00 96.81 107 VAL A CA 1
ATOM 805 C C . VAL A 1 107 ? -3.476 3.258 0.975 1.00 96.81 107 VAL A C 1
ATOM 807 O O . VAL A 1 107 ? -3.840 2.292 0.305 1.00 96.81 107 VAL A O 1
ATOM 810 N N . SER A 1 108 ? -2.754 4.242 0.464 1.00 96.44 108 SER A N 1
ATOM 811 C CA . SER A 1 108 ? -2.116 4.172 -0.843 1.00 96.44 108 SER A CA 1
ATOM 812 C C . SER A 1 108 ? -0.654 4.568 -0.744 1.00 96.44 108 SER A C 1
ATOM 814 O O . SER A 1 108 ? -0.270 5.373 0.104 1.00 96.44 108 SER A O 1
ATOM 816 N N . ILE A 1 109 ? 0.160 3.989 -1.620 1.00 95.38 109 ILE A N 1
ATOM 817 C CA . ILE A 1 109 ? 1.556 4.376 -1.796 1.00 95.38 109 ILE A CA 1
ATOM 818 C C . ILE A 1 109 ? 1.783 4.927 -3.200 1.00 95.38 109 ILE A C 1
ATOM 820 O O . ILE A 1 109 ? 1.210 4.433 -4.174 1.00 95.38 109 ILE A O 1
ATOM 824 N N . SER A 1 110 ? 2.647 5.926 -3.308 1.00 94.00 110 SER A N 1
ATOM 825 C CA . SER A 1 110 ? 3.117 6.471 -4.579 1.00 94.00 110 SER A CA 1
ATOM 826 C C . SER A 1 110 ? 4.603 6.756 -4.490 1.00 94.00 110 SER A C 1
ATOM 828 O O . SER A 1 110 ? 5.079 7.265 -3.483 1.00 94.00 110 SER A O 1
ATOM 830 N N . ARG A 1 111 ? 5.345 6.426 -5.539 1.00 91.88 111 ARG A N 1
ATOM 831 C CA . ARG A 1 111 ? 6.777 6.701 -5.590 1.00 91.88 111 ARG A CA 1
ATOM 832 C C . ARG A 1 111 ? 7.032 8.151 -6.001 1.00 91.88 111 ARG A C 1
ATOM 834 O O . ARG A 1 111 ? 6.435 8.614 -6.973 1.00 91.88 111 ARG A O 1
ATOM 841 N N . GLU A 1 112 ? 7.942 8.832 -5.308 1.00 87.62 112 GLU A N 1
ATOM 842 C CA . GLU A 1 112 ? 8.323 10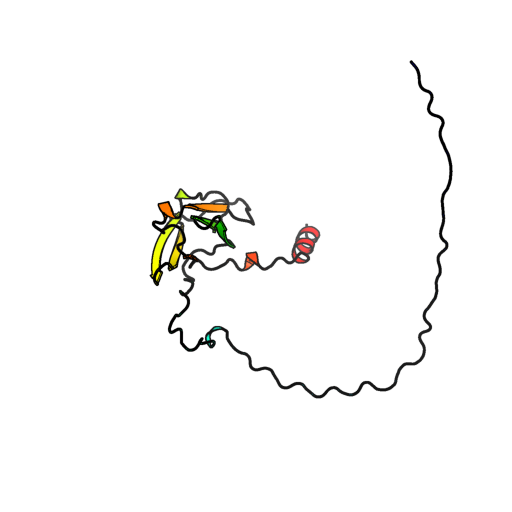.216 -5.627 1.00 87.62 112 GLU A CA 1
ATOM 843 C C . GLU A 1 112 ? 9.137 10.302 -6.928 1.00 87.62 112 GLU A C 1
ATOM 845 O O . GLU A 1 112 ? 8.890 11.151 -7.788 1.00 87.62 112 GLU A O 1
ATOM 850 N N . GLU A 1 113 ? 10.093 9.387 -7.101 1.00 83.38 113 GLU A N 1
ATOM 851 C CA . GLU A 1 113 ? 10.980 9.339 -8.262 1.00 83.38 113 GLU A CA 1
ATOM 852 C C . GLU A 1 113 ? 10.863 8.017 -9.015 1.00 83.38 113 GLU A C 1
ATOM 854 O O . GLU A 1 113 ? 10.753 6.957 -8.422 1.00 83.38 113 GLU A O 1
ATOM 859 N N . ILE A 1 114 ? 10.940 8.041 -10.345 1.00 81.25 114 ILE A N 1
ATOM 860 C CA . ILE A 1 114 ? 10.918 6.810 -11.151 1.00 81.25 114 ILE A CA 1
ATOM 861 C C . ILE A 1 114 ? 12.115 5.918 -10.796 1.00 81.25 114 ILE A C 1
ATOM 863 O O . ILE A 1 114 ? 13.251 6.392 -10.769 1.00 81.25 114 ILE A O 1
ATOM 867 N N . ASP A 1 115 ? 11.876 4.613 -10.634 1.00 81.94 115 ASP A N 1
ATOM 868 C CA . ASP A 1 115 ? 12.947 3.631 -10.478 1.00 81.94 115 ASP A CA 1
ATOM 869 C C . ASP A 1 115 ? 13.746 3.507 -11.781 1.00 81.94 115 ASP A C 1
ATOM 871 O O . ASP A 1 115 ? 13.228 3.089 -12.821 1.00 81.94 115 ASP A O 1
ATOM 875 N N . ARG A 1 116 ? 15.008 3.936 -11.740 1.00 82.50 116 ARG A N 1
ATOM 876 C CA . ARG A 1 116 ? 15.914 3.955 -12.899 1.00 82.50 116 ARG A CA 1
ATOM 877 C C . ARG A 1 116 ? 16.842 2.752 -12.954 1.00 82.50 116 ARG A C 1
ATOM 879 O O . ARG A 1 116 ? 17.719 2.716 -13.820 1.00 82.50 116 ARG A O 1
ATOM 886 N N . CYS A 1 117 ? 16.704 1.808 -12.034 1.00 83.75 117 CYS A N 1
ATOM 887 C CA . CYS A 1 117 ? 17.592 0.665 -12.008 1.00 83.75 117 CYS A CA 1
ATOM 888 C C . CYS A 1 117 ? 17.206 -0.391 -13.027 1.00 83.75 117 CYS A C 1
ATOM 890 O O . CYS A 1 117 ? 16.056 -0.514 -13.425 1.00 83.75 117 CYS A O 1
ATOM 892 N N . ALA A 1 118 ? 18.232 -1.085 -13.513 1.00 77.75 118 ALA A N 1
ATOM 893 C CA . ALA A 1 118 ? 18.124 -2.126 -14.529 1.00 77.75 118 ALA A CA 1
ATOM 894 C C . ALA A 1 118 ? 18.321 -3.521 -13.916 1.00 77.75 118 ALA A C 1
ATOM 896 O O . ALA A 1 118 ? 18.678 -4.466 -14.621 1.00 77.75 118 ALA A O 1
ATOM 897 N N . GLU A 1 119 ? 18.172 -3.631 -12.594 1.00 79.31 119 GLU A N 1
ATOM 898 C CA . GLU A 1 119 ? 18.277 -4.899 -11.893 1.00 79.31 119 GLU A C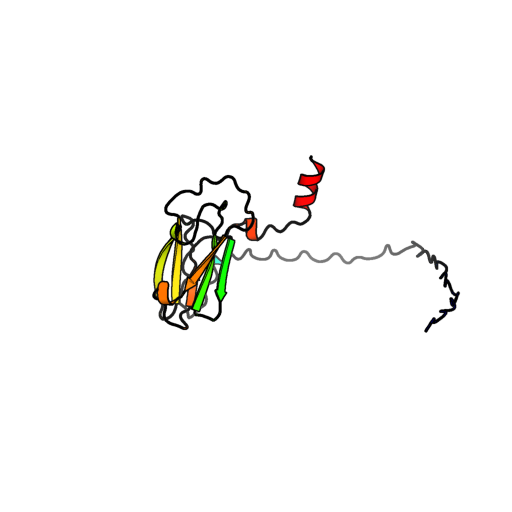A 1
ATOM 899 C C . GLU A 1 119 ? 16.953 -5.654 -12.010 1.00 79.31 119 GLU A C 1
ATOM 901 O O . GLU A 1 119 ? 15.869 -5.102 -11.813 1.00 79.31 119 GLU A O 1
ATOM 906 N N . ASP A 1 120 ? 17.041 -6.930 -12.373 1.00 75.94 120 ASP A N 1
ATOM 907 C CA . ASP A 1 120 ? 15.870 -7.790 -12.490 1.00 75.94 120 ASP A CA 1
ATOM 908 C C . ASP A 1 120 ? 15.533 -8.360 -11.110 1.00 75.94 120 ASP A C 1
ATOM 910 O O . ASP A 1 120 ? 16.087 -9.378 -10.684 1.00 75.94 120 ASP A O 1
ATOM 914 N N . ILE A 1 121 ? 14.643 -7.668 -10.395 1.00 82.00 121 ILE A N 1
ATOM 915 C CA . ILE A 1 121 ? 14.090 -8.120 -9.116 1.00 82.00 121 ILE A CA 1
ATOM 916 C C . ILE A 1 121 ? 12.631 -8.533 -9.340 1.00 82.00 121 ILE A C 1
ATOM 918 O O . ILE A 1 121 ? 11.711 -7.747 -9.115 1.00 82.00 121 ILE A O 1
ATOM 922 N N . PRO A 1 122 ? 12.375 -9.783 -9.766 1.00 75.06 122 PRO A N 1
ATOM 923 C CA . PRO A 1 122 ? 11.039 -10.220 -10.180 1.00 75.06 122 PRO A CA 1
ATOM 924 C C . PRO A 1 122 ? 9.999 -10.197 -9.052 1.00 75.06 122 PRO A C 1
ATOM 926 O O . PRO A 1 122 ? 8.802 -10.228 -9.321 1.00 75.06 122 PRO A O 1
ATOM 929 N N . TRP A 1 123 ? 10.446 -10.143 -7.796 1.00 79.06 123 TRP A N 1
ATOM 930 C CA . TRP A 1 123 ? 9.588 -10.130 -6.608 1.00 79.06 123 TRP A CA 1
ATOM 931 C C . TRP A 1 123 ? 9.496 -8.755 -5.939 1.00 79.06 123 TRP A C 1
ATOM 933 O O . TRP A 1 123 ? 8.870 -8.640 -4.885 1.00 79.06 123 TRP A O 1
ATOM 943 N N . GLY A 1 124 ? 10.105 -7.727 -6.541 1.00 87.44 124 GLY A N 1
ATOM 944 C CA . GLY A 1 124 ? 10.145 -6.378 -5.997 1.00 87.44 124 GLY A CA 1
ATOM 945 C C . GLY A 1 124 ? 10.797 -6.297 -4.616 1.00 87.44 124 GLY A C 1
ATOM 946 O O . GLY A 1 124 ? 11.637 -7.124 -4.252 1.00 87.44 124 GLY A O 1
ATOM 947 N N . ILE A 1 125 ? 10.394 -5.295 -3.834 1.00 89.75 125 ILE A N 1
ATOM 948 C CA . ILE A 1 125 ? 10.894 -5.078 -2.471 1.00 89.75 125 ILE A CA 1
ATOM 949 C C . ILE A 1 125 ? 9.752 -5.088 -1.462 1.00 89.75 125 ILE A C 1
ATOM 951 O O . ILE A 1 125 ? 8.613 -4.734 -1.771 1.00 89.75 125 ILE A O 1
ATOM 955 N N . GLN A 1 126 ? 10.085 -5.434 -0.223 1.00 92.56 126 GLN A N 1
ATOM 956 C CA . GLN A 1 126 ? 9.152 -5.421 0.890 1.00 92.56 126 GLN A CA 1
ATOM 957 C C . GLN A 1 126 ? 9.247 -4.103 1.667 1.00 92.56 126 GLN A C 1
ATOM 959 O O . GLN A 1 126 ? 10.307 -3.746 2.178 1.00 92.56 126 GLN A O 1
ATOM 964 N N . LEU A 1 127 ? 8.119 -3.412 1.800 1.00 93.75 127 LEU A N 1
ATOM 965 C CA . LEU A 1 127 ? 7.969 -2.169 2.548 1.00 93.75 127 LEU A CA 1
ATOM 966 C C . LEU A 1 127 ? 7.083 -2.429 3.771 1.00 93.75 127 LEU A C 1
ATOM 968 O O . LEU A 1 127 ? 5.926 -2.811 3.616 1.00 93.75 127 LEU A O 1
ATOM 972 N N . GLY A 1 128 ? 7.618 -2.263 4.982 1.00 95.12 128 GLY A N 1
ATOM 973 C CA . GLY A 1 128 ? 6.874 -2.478 6.232 1.00 95.12 128 GLY A CA 1
ATOM 974 C C . GLY A 1 128 ? 6.570 -1.170 6.954 1.00 95.12 128 GLY A C 1
ATOM 975 O O . GLY A 1 128 ? 7.507 -0.494 7.363 1.00 95.12 128 GLY A O 1
ATOM 976 N N . PHE A 1 129 ? 5.288 -0.840 7.109 1.00 95.75 129 PHE A N 1
ATOM 977 C CA . PHE A 1 129 ? 4.755 0.358 7.759 1.00 95.75 129 PHE A CA 1
ATOM 978 C C . PHE A 1 129 ? 4.075 -0.016 9.080 1.00 95.75 129 PHE A C 1
ATOM 980 O O . PHE A 1 129 ? 3.130 -0.805 9.075 1.00 95.75 129 PHE A O 1
ATOM 987 N N . GLY A 1 130 ? 4.531 0.551 10.197 1.00 95.62 130 GLY A N 1
ATOM 988 C CA . GLY A 1 130 ? 3.832 0.423 11.479 1.00 95.62 130 GLY A CA 1
ATOM 989 C C . GLY A 1 130 ? 2.549 1.254 11.484 1.00 95.62 130 GLY A C 1
ATOM 990 O O . GLY A 1 130 ? 2.504 2.342 10.908 1.00 95.62 130 GLY A O 1
ATOM 991 N N . PHE A 1 131 ? 1.493 0.766 12.123 1.00 96.00 131 PHE A N 1
ATOM 992 C CA . PHE A 1 131 ? 0.218 1.476 12.212 1.00 96.00 131 PHE A CA 1
ATOM 993 C C . PHE A 1 131 ? 0.366 2.798 12.967 1.00 96.00 131 PHE A C 1
ATOM 995 O O . PHE A 1 131 ? -0.244 3.788 12.566 1.00 96.00 131 PHE A O 1
ATOM 1002 N N . GLU A 1 132 ? 1.246 2.867 13.972 1.00 94.75 132 GLU A N 1
ATOM 1003 C CA . GLU A 1 132 ? 1.551 4.116 14.666 1.00 94.75 132 GLU A CA 1
ATOM 1004 C C . GLU A 1 132 ? 2.155 5.176 13.736 1.00 94.75 132 GLU A C 1
ATOM 1006 O O . GLU A 1 132 ? 1.841 6.358 13.868 1.00 94.75 132 GLU A O 1
ATOM 1011 N N . GLU A 1 133 ? 2.968 4.758 12.762 1.00 94.50 133 GLU A N 1
ATOM 1012 C CA . GLU A 1 133 ? 3.553 5.649 11.756 1.00 94.50 133 GLU A CA 1
ATOM 1013 C C . GLU A 1 133 ? 2.497 6.121 10.753 1.00 94.50 133 GLU A C 1
ATOM 1015 O O . GLU A 1 133 ? 2.489 7.282 10.352 1.00 94.50 133 GLU A O 1
ATOM 1020 N N . LEU A 1 134 ? 1.568 5.234 10.391 1.00 94.75 134 LEU A N 1
ATOM 1021 C CA . LEU A 1 134 ? 0.440 5.540 9.512 1.00 94.75 134 LEU A CA 1
ATOM 1022 C C . LEU A 1 134 ? -0.660 6.366 10.202 1.00 94.75 134 LEU A C 1
ATOM 1024 O O . LEU A 1 134 ? -1.602 6.805 9.542 1.00 94.75 134 LEU A O 1
ATOM 1028 N N . GLY A 1 135 ? -0.580 6.561 11.522 1.00 94.69 135 GLY A N 1
ATOM 1029 C CA . GLY A 1 135 ? -1.639 7.191 12.313 1.00 94.69 135 GLY A CA 1
ATOM 1030 C C . GLY A 1 135 ? -2.896 6.324 12.466 1.00 94.69 135 GLY A C 1
ATOM 1031 O O . GLY A 1 135 ? -3.968 6.845 12.776 1.00 94.69 135 GLY A O 1
ATOM 1032 N N . VAL A 1 136 ? -2.777 5.012 12.247 1.00 95.56 136 VAL A N 1
ATOM 1033 C CA . VAL A 1 136 ? -3.850 4.027 12.412 1.00 95.56 136 VAL A CA 1
ATOM 1034 C C . VAL A 1 136 ? -3.835 3.515 13.861 1.00 95.56 136 VAL A C 1
ATOM 1036 O O . VAL A 1 136 ? -2.789 3.095 14.355 1.00 95.56 136 VAL A O 1
ATOM 1039 N N . PRO A 1 137 ? -4.964 3.543 14.591 1.00 93.62 137 PRO A N 1
ATOM 1040 C CA . PRO A 1 137 ? -5.043 2.959 15.927 1.00 93.62 137 PRO A CA 1
ATOM 1041 C C . PRO A 1 137 ? -4.832 1.439 15.907 1.00 93.62 137 PRO A C 1
ATOM 1043 O O . PRO A 1 137 ? -5.207 0.768 14.946 1.00 93.62 137 PRO A O 1
ATOM 1046 N N . HIS A 1 138 ? -4.317 0.875 17.002 1.00 90.19 138 HIS A N 1
ATOM 1047 C CA . HIS A 1 138 ? -4.254 -0.582 17.171 1.00 90.19 138 HIS A CA 1
ATOM 1048 C C . HIS A 1 138 ? -5.636 -1.223 16.979 1.00 90.19 138 HIS A C 1
ATOM 1050 O O . HIS A 1 138 ? -6.624 -0.766 17.561 1.00 90.19 138 HIS A O 1
ATOM 1056 N N . GLY A 1 139 ? -5.692 -2.292 16.181 1.00 87.50 139 GLY A N 1
ATOM 1057 C CA . GLY A 1 139 ? -6.940 -2.970 15.819 1.00 87.50 139 GLY A CA 1
ATOM 1058 C C . GLY A 1 139 ? -7.737 -2.292 14.699 1.00 87.50 139 GLY A C 1
ATOM 1059 O O . GLY A 1 139 ? -8.817 -2.774 14.366 1.00 87.50 139 GLY A O 1
ATOM 1060 N N . GLY A 1 140 ? -7.229 -1.201 14.113 1.00 92.12 140 GLY A N 1
ATOM 1061 C CA . GLY A 1 140 ? -7.783 -0.627 12.890 1.00 92.12 140 GLY A CA 1
ATOM 1062 C C . GLY A 1 140 ? -7.635 -1.579 11.700 1.00 92.12 140 GLY A C 1
ATOM 1063 O O . GLY A 1 140 ? -6.679 -2.342 11.597 1.00 92.12 140 GLY A O 1
ATOM 1064 N N . GLN A 1 141 ? -8.583 -1.536 10.775 1.00 93.12 141 GLN A N 1
ATOM 1065 C CA . GLN A 1 141 ? -8.544 -2.309 9.539 1.00 93.12 141 GLN A CA 1
ATOM 1066 C C . GLN A 1 141 ? -7.961 -1.454 8.423 1.00 93.12 141 GLN A C 1
ATOM 1068 O O . GLN A 1 141 ? -8.345 -0.298 8.257 1.00 93.12 141 GLN A O 1
ATOM 1073 N N . VAL A 1 142 ? -7.066 -2.026 7.622 1.00 94.94 142 VAL A N 1
ATOM 1074 C CA . VAL A 1 142 ? -6.431 -1.318 6.507 1.00 94.94 142 VAL A CA 1
ATOM 1075 C C . VAL A 1 142 ? -6.857 -1.920 5.174 1.00 94.94 142 VAL A C 1
ATOM 1077 O O . VAL A 1 142 ? -6.824 -3.135 4.984 1.00 94.94 142 VAL A O 1
ATOM 1080 N N . ILE A 1 143 ? -7.223 -1.051 4.235 1.00 94.62 143 ILE A N 1
ATOM 1081 C CA . ILE A 1 143 ? -7.519 -1.387 2.844 1.00 94.62 143 ILE A CA 1
ATOM 1082 C C . ILE A 1 143 ? -6.505 -0.669 1.958 1.00 94.62 143 ILE A C 1
ATOM 1084 O O . ILE A 1 143 ? -6.460 0.559 1.928 1.00 94.62 143 ILE A O 1
ATOM 1088 N N . VAL A 1 144 ? -5.701 -1.428 1.216 1.00 96.12 144 VAL A N 1
ATOM 1089 C CA . VAL A 1 144 ? -4.746 -0.855 0.260 1.00 96.12 144 VAL A CA 1
ATOM 1090 C C . VAL A 1 144 ? -5.454 -0.547 -1.059 1.00 96.12 144 VAL A C 1
ATOM 1092 O O . VAL A 1 144 ? -6.122 -1.416 -1.617 1.00 96.12 144 VAL A O 1
ATOM 1095 N N . LEU A 1 145 ? -5.308 0.684 -1.554 1.00 96.38 145 LEU A N 1
ATOM 1096 C CA . LEU A 1 145 ? -5.965 1.161 -2.780 1.00 96.38 145 LEU A CA 1
ATOM 1097 C C . LEU A 1 145 ? -5.113 1.017 -4.043 1.00 96.38 145 LEU A C 1
ATOM 1099 O O . LEU A 1 145 ? -5.614 1.269 -5.139 1.00 96.38 145 LEU A O 1
ATOM 1103 N N . ASN A 1 146 ? -3.845 0.626 -3.909 1.00 95.81 146 ASN A N 1
ATOM 1104 C CA . ASN A 1 146 ? -2.980 0.351 -5.050 1.00 95.81 146 ASN A CA 1
ATOM 1105 C C . ASN A 1 146 ? -3.495 -0.855 -5.852 1.00 95.81 146 ASN A C 1
ATOM 1107 O O . ASN A 1 146 ? -3.899 -1.859 -5.254 1.00 95.81 146 ASN A O 1
ATOM 1111 N N . PRO A 1 147 ? -3.446 -0.798 -7.193 1.00 94.06 147 PRO A N 1
ATOM 1112 C CA . PRO A 1 147 ? -3.804 -1.937 -8.022 1.00 94.06 147 PRO A CA 1
ATOM 1113 C C . PRO A 1 147 ? -2.815 -3.086 -7.810 1.00 94.06 147 PRO A C 1
ATOM 1115 O O . PRO A 1 147 ? -1.659 -2.871 -7.447 1.00 94.06 147 PRO A O 1
ATOM 1118 N N . LEU A 1 148 ? -3.268 -4.317 -8.036 1.00 91.50 148 LEU A N 1
ATOM 1119 C CA . LEU A 1 148 ? -2.397 -5.488 -7.979 1.00 91.50 148 LEU A CA 1
ATOM 1120 C C . LEU A 1 148 ? -1.683 -5.684 -9.322 1.00 91.50 148 LEU A C 1
ATOM 1122 O O . LEU A 1 148 ? -2.272 -5.457 -10.375 1.00 91.50 148 LEU A O 1
ATOM 1126 N N . ASP A 1 149 ? -0.419 -6.104 -9.286 1.00 87.31 149 ASP A N 1
ATOM 1127 C CA . ASP A 1 149 ? 0.331 -6.498 -10.480 1.00 87.31 149 ASP A CA 1
ATOM 1128 C C . ASP A 1 149 ? -0.211 -7.836 -11.004 1.00 87.31 149 ASP A C 1
ATOM 1130 O O . ASP A 1 149 ? -0.135 -8.861 -10.323 1.00 87.31 149 ASP A O 1
ATOM 1134 N N . ASP A 1 150 ? -0.717 -7.842 -12.238 1.00 78.25 150 ASP A N 1
ATOM 1135 C CA . ASP A 1 150 ? -1.254 -9.036 -12.899 1.00 78.25 150 ASP A CA 1
ATOM 1136 C C . ASP A 1 150 ? -0.231 -10.188 -12.978 1.00 78.25 150 ASP A C 1
ATOM 1138 O O . ASP A 1 150 ? -0.601 -11.368 -12.958 1.00 78.25 150 ASP A O 1
ATOM 1142 N N . ARG A 1 151 ? 1.076 -9.878 -13.006 1.00 71.19 151 ARG A N 1
ATOM 1143 C CA . ARG A 1 151 ? 2.152 -10.886 -13.007 1.00 71.19 151 ARG A CA 1
ATOM 1144 C C . ARG A 1 151 ? 2.213 -11.684 -11.710 1.00 71.19 151 ARG A C 1
ATOM 1146 O O . ARG A 1 151 ? 2.710 -12.808 -11.728 1.00 71.19 151 ARG A O 1
ATOM 1153 N N . ALA A 1 152 ? 1.698 -11.146 -10.602 1.00 64.81 152 ALA A N 1
ATOM 1154 C CA . ALA A 1 152 ? 1.660 -11.852 -9.325 1.00 64.81 152 ALA A CA 1
ATOM 1155 C C . ALA A 1 152 ? 0.827 -13.147 -9.401 1.00 64.81 152 ALA A C 1
ATOM 1157 O O . ALA A 1 152 ? 1.045 -14.063 -8.607 1.00 64.81 152 ALA A O 1
ATOM 1158 N N . TRP A 1 153 ? -0.098 -13.248 -10.367 1.00 61.19 153 TRP A N 1
ATOM 1159 C CA . TRP A 1 153 ? -1.003 -14.390 -10.521 1.00 61.19 153 TRP A CA 1
ATOM 1160 C C . TRP A 1 153 ? -0.679 -15.314 -11.711 1.00 61.19 153 TRP A C 1
ATOM 1162 O O . TRP A 1 153 ? -1.174 -16.442 -11.739 1.00 61.19 153 TRP A O 1
ATOM 1172 N N . ASP A 1 154 ? 0.182 -14.904 -12.655 1.00 60.75 154 ASP A N 1
ATOM 1173 C CA . ASP A 1 154 ? 0.630 -15.732 -13.796 1.00 60.75 154 ASP A CA 1
ATOM 1174 C C . ASP A 1 154 ? 1.793 -16.666 -13.416 1.00 60.75 154 ASP A C 1
ATOM 1176 O O . ASP A 1 154 ? 2.848 -16.718 -14.057 1.00 60.75 154 ASP A O 1
ATOM 1180 N N . TRP A 1 155 ? 1.617 -17.447 -12.349 1.00 57.25 155 TRP A N 1
ATOM 1181 C CA . TRP A 1 155 ? 2.515 -18.562 -12.067 1.00 57.25 155 TRP A CA 1
ATOM 1182 C C . TRP A 1 155 ? 2.286 -19.659 -13.127 1.00 57.25 155 TRP A C 1
ATOM 1184 O O . TRP A 1 155 ? 1.596 -20.646 -12.910 1.00 57.25 155 TRP A O 1
ATOM 1194 N N . ASN A 1 156 ? 2.852 -19.519 -14.327 1.00 52.94 156 ASN A N 1
ATOM 1195 C CA . ASN A 1 156 ? 2.850 -20.599 -15.311 1.00 52.94 156 ASN A CA 1
ATOM 1196 C C . ASN A 1 156 ? 4.204 -21.334 -15.313 1.00 52.94 156 ASN A C 1
ATOM 1198 O O . ASN A 1 156 ? 5.130 -20.922 -16.023 1.00 52.94 156 ASN A O 1
ATOM 1202 N N . PRO A 1 157 ? 4.338 -22.482 -14.618 1.00 55.41 157 PRO A N 1
ATOM 1203 C CA . PRO A 1 157 ? 5.586 -23.253 -14.591 1.00 55.41 157 PRO A CA 1
ATOM 1204 C C . PRO A 1 157 ? 5.988 -23.818 -15.971 1.00 55.41 157 PRO A C 1
ATOM 1206 O O . PRO A 1 157 ? 7.090 -24.342 -16.148 1.00 55.41 157 PRO A O 1
ATOM 1209 N N . TYR A 1 158 ? 5.117 -23.728 -16.983 1.00 53.72 158 TYR A N 1
ATOM 1210 C CA . TYR A 1 158 ? 5.409 -24.125 -18.362 1.00 53.72 158 TYR A CA 1
ATOM 1211 C C . TYR A 1 158 ? 5.902 -22.966 -19.244 1.00 53.72 158 TYR A C 1
ATOM 1213 O O . TYR A 1 158 ? 6.524 -23.228 -20.277 1.00 53.72 158 TYR A O 1
ATOM 1221 N N . ALA A 1 159 ? 5.690 -21.703 -18.856 1.00 56.03 159 ALA A N 1
ATOM 1222 C CA . ALA A 1 159 ? 6.203 -20.548 -19.597 1.00 56.03 159 ALA A CA 1
ATOM 1223 C C . ALA A 1 159 ? 7.733 -20.420 -19.462 1.00 56.03 159 ALA A C 1
ATOM 1225 O O . ALA A 1 159 ? 8.425 -20.222 -20.464 1.00 56.03 159 ALA A O 1
ATOM 1226 N N . GLN A 1 160 ? 8.275 -20.673 -18.265 1.00 53.91 160 GLN A N 1
ATOM 1227 C CA . GLN A 1 160 ? 9.720 -20.615 -17.994 1.00 53.91 160 GLN A CA 1
ATOM 1228 C C . GLN A 1 160 ? 10.545 -21.616 -18.826 1.00 53.91 160 GLN A C 1
ATOM 1230 O O . GLN A 1 160 ? 11.657 -21.304 -19.252 1.00 53.91 160 GLN A O 1
ATOM 1235 N N . ARG A 1 161 ? 10.000 -22.800 -19.148 1.00 52.47 161 ARG A N 1
ATOM 1236 C CA . ARG A 1 161 ? 10.723 -23.815 -19.944 1.00 52.47 161 ARG A CA 1
ATOM 1237 C C . ARG A 1 161 ? 10.946 -23.419 -21.404 1.00 52.47 161 ARG A C 1
ATOM 1239 O O . ARG A 1 161 ? 11.943 -23.836 -21.986 1.00 52.47 161 ARG A O 1
ATOM 1246 N N . ARG A 1 162 ? 10.071 -22.601 -21.999 1.00 51.44 162 ARG A N 1
ATOM 1247 C CA . ARG A 1 162 ? 10.264 -22.128 -23.384 1.00 51.44 162 ARG A CA 1
ATOM 1248 C C . ARG A 1 162 ? 11.345 -21.056 -23.495 1.00 51.44 162 ARG A C 1
ATOM 1250 O O . ARG A 1 162 ? 12.025 -21.009 -24.511 1.00 51.44 162 ARG A O 1
ATOM 1257 N N . GLN A 1 163 ? 11.547 -20.250 -22.455 1.00 52.41 163 GLN A N 1
ATOM 1258 C CA . GLN A 1 163 ? 12.585 -19.215 -22.451 1.00 52.41 163 GLN A CA 1
ATOM 1259 C C . GLN A 1 163 ? 13.999 -19.798 -22.296 1.00 52.41 163 GLN A C 1
ATOM 1261 O O . GLN A 1 163 ? 14.938 -19.263 -22.876 1.00 52.41 163 GLN A O 1
ATOM 1266 N N . MET A 1 164 ? 14.155 -20.924 -21.589 1.00 48.50 164 MET A N 1
ATOM 1267 C CA . MET A 1 164 ? 15.448 -21.621 -21.486 1.00 48.50 164 MET A CA 1
ATOM 1268 C C . MET A 1 164 ? 15.760 -22.533 -22.680 1.00 48.50 164 MET A C 1
ATOM 1270 O O . MET A 1 164 ? 16.923 -22.817 -22.927 1.00 48.50 164 MET A O 1
ATOM 1274 N N . ALA A 1 165 ? 14.748 -22.974 -23.433 1.00 52.28 165 ALA A N 1
ATOM 1275 C CA . ALA A 1 165 ? 14.934 -23.772 -24.650 1.00 52.28 165 ALA A CA 1
ATOM 1276 C C . ALA A 1 165 ? 15.183 -22.924 -25.916 1.00 52.28 165 ALA A C 1
ATOM 1278 O O . ALA A 1 165 ? 15.413 -23.481 -26.987 1.00 52.28 165 ALA A O 1
ATOM 1279 N N . ALA A 1 166 ? 15.103 -21.594 -25.802 1.00 50.50 166 ALA A N 1
ATOM 1280 C CA . ALA A 1 166 ? 15.319 -20.640 -26.891 1.00 50.50 166 ALA A CA 1
ATOM 1281 C C . ALA A 1 166 ? 16.661 -19.883 -26.785 1.00 50.50 166 ALA A C 1
ATOM 1283 O O . ALA A 1 166 ? 16.847 -18.888 -27.486 1.00 50.50 166 ALA A O 1
ATOM 1284 N N . ARG A 1 167 ? 17.574 -20.329 -25.910 1.00 44.16 167 ARG A N 1
ATOM 1285 C CA . ARG A 1 167 ? 18.952 -19.829 -25.802 1.00 44.16 167 ARG A CA 1
ATOM 1286 C C . ARG A 1 167 ? 19.952 -20.895 -26.218 1.00 44.16 167 ARG A C 1
ATOM 1288 O O . ARG A 1 167 ? 19.725 -22.070 -25.860 1.00 44.16 167 ARG A O 1
#

Sequence (167 aa):
MTWRVLPVAGLVLACAACSSTPDDAERSSFLPTLPSLPSMPSMSISDISIPGTNRQAPAVDPALESVIYWRVIEDDILVIHANTQGCTSRSDFDVSVSQYHDDVYTVSISREEIDRCAEDIPWGIQLGFGFEELGVPHGGQVIVLNPLDDRAWDWNPYAQRRQMAAR